Protein AF-X6P5M4-F1 (afdb_monomer_lite)

pLDDT: mean 72.42, std 16.89, range [29.03, 89.69]

InterPro domains:
  IPR036396 Cytochrome P450 superfamily [SSF48264] (77-144)

Secondary structure (DSSP, 8-state):
------HHHHHHHHHHTT--HHHHHHHHHHHHHHHHHHSPPPPTTSPBPSSPPBTTTBTS--HHHHHHH-SHHHHHHHHHHTSS-SEEEEE-GGG-EEEEE--HHHHHHHHHHSGGG---HHHHHHHHHHHH-SSTTS--TTTTGGGGGGGGGTS-SS-SSSS---EEEE-

Radius of gyration: 20.51 Å; chains: 1; bounding box: 46×35×61 Å

Foldseek 3Di:
DDPPPDPVNVVVVCVVVVPPPVVVVVVVVVLVVVLVVQAADDDPPAAAQPDDQDSAAGQQDDPVLCVVQNDSVRSVVVSCVVDPDQKYWTAGGRSWIKMKGFDVVVVVCCVPPVQLVQFPDPVQLVVCCVVPNNPLRNDGPPVCVVVVVVVVPPLPPDDPDDDTGIHIGTD

Structure (mmCIF, N/CA/C/O backbone):
data_AF-X6P5M4-F1
#
_entry.id   AF-X6P5M4-F1
#
loop_
_atom_site.group_PDB
_atom_site.id
_atom_site.type_symbol
_atom_site.label_atom_id
_atom_site.label_alt_id
_atom_site.label_comp_id
_atom_site.label_asym_id
_atom_site.label_entity_id
_atom_site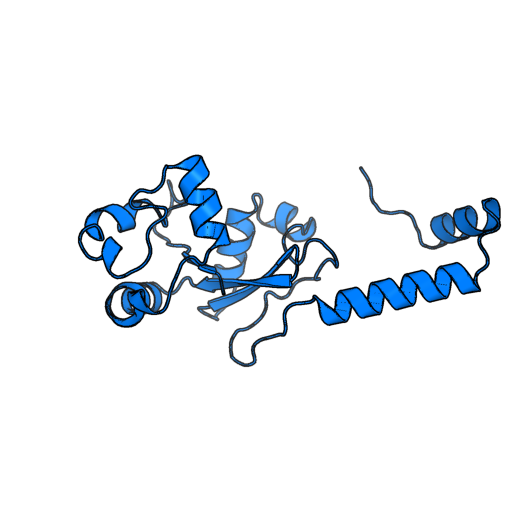.label_seq_id
_atom_site.pdbx_PDB_ins_code
_atom_site.Cartn_x
_atom_site.Cartn_y
_atom_site.Cartn_z
_atom_site.occupancy
_atom_site.B_iso_or_equiv
_atom_site.auth_seq_id
_atom_site.auth_comp_id
_atom_site.auth_asym_id
_atom_site.auth_atom_id
_atom_site.pdbx_PDB_model_num
ATOM 1 N N . MET A 1 1 ? 0.864 12.557 -20.938 1.00 35.72 1 MET A N 1
ATOM 2 C CA . MET A 1 1 ? 2.113 11.867 -21.321 1.00 35.72 1 MET A CA 1
ATOM 3 C C . MET A 1 1 ? 1.734 10.419 -21.586 1.00 35.72 1 MET A C 1
ATOM 5 O O . MET A 1 1 ? 1.464 9.696 -20.634 1.00 35.72 1 MET A O 1
ATOM 9 N N . ASP A 1 2 ? 1.543 10.058 -22.857 1.00 34.62 2 ASP A N 1
ATOM 10 C CA . ASP A 1 2 ? 1.159 8.703 -23.268 1.00 34.62 2 ASP A CA 1
ATOM 11 C C . ASP A 1 2 ? 2.372 7.778 -23.153 1.00 34.62 2 ASP A C 1
ATOM 13 O O . ASP A 1 2 ? 3.354 7.936 -23.871 1.00 34.62 2 ASP A O 1
ATOM 17 N N . TRP A 1 3 ? 2.313 6.817 -22.232 1.00 41.84 3 TRP A N 1
ATOM 18 C CA . TRP A 1 3 ? 3.384 5.841 -21.990 1.00 41.84 3 TRP A CA 1
ATOM 19 C C . TRP A 1 3 ? 3.325 4.622 -22.925 1.00 41.84 3 TRP A C 1
ATOM 21 O O . TRP A 1 3 ? 4.029 3.640 -22.708 1.00 41.84 3 TRP A O 1
ATOM 31 N N . ASN A 1 4 ? 2.515 4.669 -23.985 1.00 44.66 4 ASN A N 1
ATOM 32 C CA . ASN A 1 4 ? 2.413 3.591 -24.968 1.00 44.66 4 ASN A CA 1
ATOM 33 C C . ASN A 1 4 ? 3.504 3.714 -26.039 1.00 44.66 4 ASN A C 1
ATOM 35 O O . ASN A 1 4 ? 3.218 3.893 -27.221 1.00 44.66 4 ASN A O 1
ATOM 39 N N . ILE A 1 5 ? 4.768 3.592 -25.632 1.00 58.34 5 ILE A N 1
ATOM 40 C CA . ILE A 1 5 ? 5.810 3.217 -26.589 1.00 58.34 5 ILE A CA 1
ATOM 41 C C . ILE A 1 5 ? 5.537 1.761 -26.949 1.00 58.34 5 ILE A C 1
ATOM 43 O O . ILE A 1 5 ? 5.617 0.865 -26.109 1.00 58.34 5 ILE A O 1
ATOM 47 N N . THR A 1 6 ? 5.162 1.527 -28.200 1.00 75.44 6 THR A N 1
ATOM 48 C CA . THR A 1 6 ? 4.977 0.163 -28.693 1.00 75.44 6 THR A CA 1
ATOM 49 C C . THR A 1 6 ? 6.318 -0.571 -28.654 1.00 75.44 6 THR A C 1
ATOM 51 O O . THR A 1 6 ? 7.373 0.024 -28.878 1.00 75.44 6 THR A O 1
ATOM 54 N N . THR A 1 7 ? 6.304 -1.880 -28.403 1.00 71.31 7 THR A N 1
ATOM 55 C CA . THR A 1 7 ? 7.521 -2.715 -28.395 1.00 71.31 7 THR A CA 1
ATOM 56 C C . THR A 1 7 ? 8.367 -2.539 -29.660 1.00 71.31 7 THR A C 1
ATOM 58 O O . THR A 1 7 ? 9.590 -2.581 -29.585 1.00 71.31 7 THR A O 1
ATOM 61 N N . LYS A 1 8 ? 7.736 -2.252 -30.806 1.00 74.62 8 LYS A N 1
ATOM 62 C CA . LYS A 1 8 ? 8.419 -1.919 -32.066 1.00 74.62 8 LYS A CA 1
ATOM 63 C C . LYS A 1 8 ? 9.233 -0.622 -31.990 1.00 74.62 8 LYS A C 1
ATOM 65 O O . LYS A 1 8 ? 10.404 -0.630 -32.344 1.00 74.62 8 LYS A O 1
ATOM 70 N N . GLN A 1 9 ? 8.657 0.458 -31.463 1.00 81.50 9 GLN A N 1
ATOM 71 C CA . GLN A 1 9 ? 9.348 1.747 -31.318 1.00 81.50 9 GLN A CA 1
ATOM 72 C C . GLN A 1 9 ? 10.533 1.665 -30.346 1.00 81.50 9 GLN A C 1
ATOM 74 O O . GLN A 1 9 ? 11.562 2.301 -30.561 1.00 81.50 9 GLN A O 1
ATOM 79 N N . ALA A 1 10 ? 10.417 0.857 -29.287 1.00 76.75 10 ALA A N 1
ATOM 80 C CA . ALA A 1 10 ? 11.526 0.621 -28.365 1.00 76.75 10 ALA A CA 1
ATOM 81 C C . ALA A 1 10 ? 12.700 -0.104 -29.051 1.00 76.75 10 ALA A C 1
ATOM 83 O O . ALA A 1 10 ? 13.855 0.264 -28.845 1.00 76.75 10 ALA A O 1
ATOM 84 N N . LEU A 1 11 ? 12.407 -1.097 -29.898 1.00 76.50 11 LEU A N 1
ATOM 85 C CA . LEU A 1 11 ? 13.421 -1.833 -30.660 1.00 76.50 11 LEU A CA 1
ATOM 86 C C . LEU A 1 11 ? 14.116 -0.950 -31.708 1.00 76.50 11 LEU A C 1
ATOM 88 O O . LEU A 1 11 ? 15.337 -0.998 -31.818 1.00 76.50 11 LEU A O 1
ATOM 92 N N . GLU A 1 12 ? 13.371 -0.095 -32.412 1.00 84.19 12 GLU A N 1
ATOM 93 C CA . GLU A 1 12 ? 13.933 0.871 -33.372 1.00 84.19 12 GLU A CA 1
ATOM 94 C C . GLU A 1 12 ? 14.881 1.880 -32.701 1.00 84.19 12 GLU A C 1
ATOM 96 O O . GLU A 1 12 ? 15.915 2.248 -33.262 1.00 84.19 12 GLU A O 1
ATOM 101 N N . LEU A 1 13 ? 14.567 2.314 -31.475 1.00 82.69 13 LEU A N 1
ATOM 102 C CA . LEU A 1 13 ? 15.446 3.188 -30.696 1.00 82.69 13 LEU A CA 1
ATOM 103 C C . LEU A 1 13 ? 16.727 2.472 -30.254 1.00 82.69 13 LEU A C 1
ATOM 105 O O . LEU A 1 13 ? 17.803 3.060 -30.336 1.00 82.69 13 LEU A O 1
ATOM 109 N N . LEU A 1 14 ? 16.633 1.215 -29.816 1.00 80.06 14 LEU A N 1
ATOM 110 C CA . LEU A 1 14 ? 17.804 0.427 -29.420 1.00 80.06 14 LEU A CA 1
ATOM 111 C C . LEU A 1 14 ? 18.764 0.203 -30.594 1.00 80.06 14 LEU A C 1
ATOM 113 O O . LEU A 1 14 ? 19.976 0.369 -30.431 1.00 80.06 14 LEU A O 1
ATOM 117 N N . ASP A 1 15 ? 18.217 -0.094 -31.775 1.00 83.25 15 ASP A N 1
ATOM 118 C CA . ASP A 1 15 ? 18.985 -0.263 -33.010 1.00 83.25 15 ASP A CA 1
ATOM 119 C C . ASP A 1 15 ? 19.664 1.049 -33.438 1.00 83.25 15 ASP A C 1
ATOM 121 O O . ASP A 1 15 ? 20.879 1.096 -33.650 1.00 83.25 15 ASP A O 1
ATOM 125 N N . LYS A 1 16 ? 18.918 2.166 -33.427 1.00 89.69 16 LYS A N 1
ATOM 126 C CA . LYS A 1 16 ? 19.451 3.506 -33.734 1.00 89.69 16 LYS A CA 1
ATOM 127 C C . LYS A 1 16 ? 20.638 3.893 -32.844 1.00 89.69 16 LYS A C 1
ATOM 129 O O . LYS A 1 16 ? 21.552 4.577 -33.303 1.00 89.69 16 LYS A O 1
ATOM 134 N N . TRP A 1 17 ? 20.625 3.483 -31.578 1.00 84.06 17 TRP A N 1
ATOM 135 C CA . TRP A 1 17 ? 21.663 3.818 -30.599 1.00 84.06 17 TRP A CA 1
ATOM 136 C C . TRP A 1 17 ? 22.781 2.770 -30.537 1.00 84.06 17 TRP A C 1
ATOM 138 O O . TRP A 1 17 ? 23.701 2.913 -29.733 1.00 84.06 17 TRP A O 1
ATOM 148 N N . LYS A 1 18 ? 22.726 1.738 -31.395 1.00 89.50 18 LYS A N 1
ATOM 149 C CA . LYS A 1 18 ? 23.682 0.621 -31.447 1.00 89.50 18 LYS A CA 1
ATOM 150 C C . LYS A 1 18 ? 23.915 -0.019 -30.076 1.00 89.50 18 LYS A C 1
ATOM 152 O O . LYS A 1 18 ? 25.029 -0.445 -29.765 1.00 89.50 18 LYS A O 1
ATOM 157 N N . VAL A 1 19 ? 22.880 -0.063 -29.237 1.00 81.00 19 VAL A N 1
ATOM 158 C CA . VAL A 1 19 ? 22.987 -0.690 -27.919 1.00 81.00 19 VAL A CA 1
ATOM 159 C C . VAL A 1 19 ? 23.109 -2.198 -28.143 1.00 81.00 19 VAL A C 1
ATOM 161 O O . VAL A 1 19 ? 22.238 -2.782 -28.789 1.00 81.00 19 VAL A O 1
ATOM 164 N N . PRO A 1 20 ? 24.172 -2.857 -27.653 1.00 84.88 20 PRO A N 1
ATOM 165 C CA . PRO A 1 20 ? 24.326 -4.287 -27.857 1.00 84.88 20 PRO A CA 1
ATOM 166 C C . PRO A 1 20 ? 23.176 -5.029 -27.173 1.00 84.88 20 PRO A C 1
ATOM 168 O O . PRO A 1 20 ? 22.914 -4.829 -25.985 1.00 84.88 20 PRO A O 1
ATOM 171 N N . LEU A 1 21 ? 22.513 -5.918 -27.918 1.00 81.00 21 LEU A N 1
ATOM 172 C CA . LEU A 1 21 ? 21.351 -6.685 -27.452 1.00 81.00 21 LEU A CA 1
ATOM 173 C C . LEU A 1 21 ? 21.632 -7.431 -26.136 1.00 81.00 21 LEU A C 1
ATOM 175 O O . LEU A 1 21 ? 20.751 -7.570 -25.288 1.00 81.00 21 LEU A O 1
ATOM 179 N N . THR A 1 22 ? 22.876 -7.871 -25.936 1.00 80.81 22 THR A N 1
ATOM 180 C CA . THR A 1 22 ? 23.343 -8.513 -24.702 1.00 80.81 22 THR A CA 1
ATOM 181 C C . THR A 1 22 ? 23.270 -7.583 -23.491 1.00 80.81 22 THR A C 1
ATOM 183 O O . THR A 1 22 ? 22.790 -8.005 -22.441 1.00 80.81 22 THR A O 1
ATOM 186 N N . ALA A 1 23 ? 23.671 -6.315 -23.632 1.00 81.25 23 ALA A N 1
ATOM 187 C CA . ALA A 1 23 ? 23.579 -5.330 -22.558 1.00 81.25 23 ALA A CA 1
ATOM 188 C C . ALA A 1 23 ? 22.116 -5.027 -22.219 1.00 81.25 23 ALA A C 1
ATOM 190 O O . ALA A 1 23 ? 21.745 -5.076 -21.051 1.00 81.25 23 ALA A O 1
ATOM 191 N N . THR A 1 24 ? 21.262 -4.822 -23.229 1.00 81.81 24 THR A N 1
ATOM 192 C CA . THR A 1 24 ? 19.821 -4.615 -23.014 1.00 81.81 24 THR A CA 1
ATOM 193 C C . THR A 1 24 ? 19.186 -5.799 -22.288 1.00 81.81 24 THR A C 1
ATOM 195 O O . THR A 1 24 ? 18.433 -5.607 -21.336 1.00 81.81 24 THR A O 1
ATOM 198 N N . THR A 1 25 ? 19.518 -7.025 -22.697 1.00 83.19 25 THR A N 1
ATOM 199 C CA . THR A 1 25 ? 18.960 -8.246 -22.100 1.00 83.19 25 THR A CA 1
ATOM 200 C C . THR A 1 25 ? 19.371 -8.390 -20.634 1.00 83.19 25 THR A C 1
ATOM 202 O O . THR A 1 25 ? 18.522 -8.663 -19.788 1.00 83.19 25 THR A O 1
ATOM 205 N N . LEU A 1 26 ? 20.646 -8.145 -20.310 1.00 87.25 26 LEU A N 1
ATOM 206 C CA . LEU A 1 26 ? 21.141 -8.172 -18.930 1.00 87.25 26 LEU A CA 1
ATOM 207 C C . LEU A 1 26 ? 20.507 -7.079 -18.065 1.00 87.25 26 LEU A C 1
ATOM 209 O O . LEU A 1 26 ? 20.147 -7.348 -16.922 1.00 87.25 26 LEU A O 1
ATOM 213 N N . THR A 1 27 ? 20.322 -5.868 -18.600 1.00 85.06 27 THR A N 1
ATOM 214 C CA . THR A 1 27 ? 19.644 -4.786 -17.875 1.00 85.06 27 THR A CA 1
ATOM 215 C C . THR A 1 27 ? 18.190 -5.139 -17.580 1.00 85.06 27 THR A C 1
ATOM 217 O O . THR A 1 27 ? 17.752 -4.991 -16.442 1.00 85.06 27 THR A O 1
ATOM 220 N N . VAL A 1 28 ? 17.446 -5.652 -18.564 1.00 86.12 28 VAL A N 1
ATOM 221 C CA . VAL A 1 28 ? 16.050 -6.069 -18.361 1.00 86.12 28 VAL A CA 1
ATOM 222 C C . VAL A 1 28 ? 15.969 -7.210 -17.347 1.00 86.12 28 VAL A C 1
ATOM 224 O O . VAL A 1 28 ? 15.175 -7.128 -16.414 1.00 86.12 28 VAL A O 1
ATOM 227 N N . ALA A 1 29 ? 16.822 -8.231 -17.465 1.00 85.12 29 ALA A N 1
ATOM 228 C CA . ALA A 1 29 ? 16.868 -9.335 -16.508 1.00 85.12 29 ALA A CA 1
ATOM 229 C C . ALA A 1 29 ? 17.204 -8.851 -15.088 1.00 85.12 29 ALA A C 1
ATOM 231 O O . ALA A 1 29 ? 16.529 -9.235 -14.135 1.00 85.12 29 ALA A O 1
ATOM 232 N N . GLY A 1 30 ? 18.185 -7.955 -14.946 1.00 88.69 30 GLY A N 1
ATOM 233 C CA . GLY A 1 30 ? 18.541 -7.334 -13.670 1.00 88.69 30 GLY A CA 1
ATOM 234 C C . GLY A 1 30 ? 17.376 -6.557 -13.055 1.00 88.69 30 GLY A C 1
ATOM 235 O O . GLY A 1 30 ? 17.056 -6.761 -11.886 1.00 88.69 30 GLY A O 1
ATOM 236 N N . LEU A 1 31 ? 16.679 -5.738 -13.849 1.00 83.94 31 LEU A N 1
ATOM 237 C CA . LEU A 1 31 ? 15.484 -5.012 -13.406 1.00 83.94 31 LEU A CA 1
ATOM 238 C C . LEU A 1 31 ? 14.348 -5.961 -13.001 1.00 83.94 31 LEU A C 1
ATOM 240 O O . LEU A 1 31 ? 13.681 -5.712 -12.000 1.00 83.94 31 LEU A O 1
ATOM 244 N N . CYS A 1 32 ? 14.144 -7.064 -13.725 1.00 81.88 32 CYS A N 1
ATOM 245 C CA . CYS A 1 32 ? 13.167 -8.089 -13.357 1.00 81.88 32 CYS A CA 1
ATOM 246 C C . CYS A 1 32 ? 13.528 -8.786 -12.039 1.00 81.88 32 CYS A C 1
ATOM 248 O O . CYS A 1 32 ? 12.646 -8.982 -11.205 1.00 81.88 32 CYS A O 1
ATOM 250 N N . CYS A 1 33 ? 14.800 -9.131 -11.820 1.00 85.19 33 CYS A N 1
ATOM 251 C CA . CYS A 1 33 ? 15.263 -9.719 -10.562 1.00 85.19 33 CYS A CA 1
ATOM 252 C C . CYS A 1 33 ? 15.061 -8.757 -9.387 1.00 85.19 33 CYS A C 1
ATOM 254 O O . CYS A 1 33 ? 14.490 -9.158 -8.375 1.00 85.19 33 CYS A O 1
ATOM 256 N N . VAL A 1 34 ? 15.451 -7.486 -9.550 1.00 81.00 34 VAL A N 1
ATOM 257 C CA . VAL A 1 34 ? 15.218 -6.441 -8.540 1.00 81.00 34 VAL A CA 1
ATOM 258 C C . VAL A 1 34 ? 13.724 -6.293 -8.266 1.00 81.00 34 VAL A C 1
ATOM 260 O O . VAL A 1 34 ? 13.313 -6.271 -7.113 1.00 81.00 34 VAL A O 1
ATOM 263 N N . TYR A 1 35 ? 12.886 -6.263 -9.305 1.00 77.56 35 TYR A N 1
ATOM 264 C CA . TYR A 1 35 ? 11.434 -6.204 -9.146 1.00 77.56 35 TYR A CA 1
ATOM 265 C C . TYR A 1 35 ? 10.883 -7.393 -8.347 1.00 77.56 35 TYR A C 1
ATOM 267 O O . TYR A 1 35 ? 10.088 -7.207 -7.428 1.00 77.56 35 TYR A O 1
ATOM 275 N N . ILE A 1 36 ? 11.317 -8.615 -8.662 1.00 79.25 36 ILE A N 1
ATOM 276 C CA . ILE A 1 36 ? 10.900 -9.819 -7.937 1.00 79.25 36 ILE A CA 1
ATOM 277 C C . ILE A 1 36 ? 11.367 -9.779 -6.478 1.00 79.25 36 ILE A C 1
ATOM 279 O O . ILE A 1 36 ? 10.637 -10.274 -5.623 1.00 79.25 36 ILE A O 1
ATOM 283 N N . SER A 1 37 ? 12.526 -9.182 -6.180 1.00 79.50 37 SER A N 1
ATOM 284 C CA . SER A 1 37 ? 13.022 -9.072 -4.804 1.00 79.50 37 SER A CA 1
ATOM 285 C C . SER A 1 37 ? 12.329 -7.985 -3.982 1.00 79.50 37 SER A C 1
ATOM 287 O O . SER A 1 37 ? 12.263 -8.124 -2.768 1.00 79.50 37 SER A O 1
ATOM 289 N N . ILE A 1 38 ? 11.825 -6.917 -4.613 1.00 74.25 38 ILE A N 1
ATOM 290 C CA . ILE A 1 38 ? 11.157 -5.810 -3.901 1.00 74.25 38 ILE A CA 1
ATOM 291 C C . ILE A 1 38 ? 9.629 -5.894 -3.916 1.00 74.25 38 ILE A C 1
ATOM 293 O O . ILE A 1 38 ? 8.976 -5.107 -3.236 1.00 74.25 38 ILE A O 1
ATOM 297 N N . ARG A 1 39 ? 9.022 -6.782 -4.714 1.00 73.56 39 ARG A N 1
ATOM 298 C CA . ARG A 1 39 ? 7.558 -6.902 -4.740 1.00 73.56 39 ARG A CA 1
ATOM 299 C C . ARG A 1 39 ? 7.054 -7.408 -3.380 1.00 73.56 39 ARG A C 1
ATOM 301 O O . ARG A 1 39 ? 7.644 -8.345 -2.838 1.00 73.56 39 ARG A O 1
ATOM 308 N N . PRO A 1 40 ? 5.938 -6.870 -2.861 1.00 72.81 40 PRO A N 1
ATOM 309 C CA . PRO A 1 40 ? 5.357 -7.398 -1.640 1.00 72.81 40 PRO A CA 1
ATOM 310 C C . PRO A 1 40 ? 4.905 -8.842 -1.874 1.00 72.81 40 PRO A C 1
ATOM 312 O O . PRO A 1 40 ? 4.316 -9.172 -2.912 1.00 72.81 40 PRO A O 1
ATOM 315 N N . LEU A 1 41 ? 5.208 -9.712 -0.912 1.00 75.50 41 LEU A N 1
ATOM 316 C CA . LEU A 1 41 ? 4.728 -11.087 -0.921 1.00 75.50 41 LEU A CA 1
ATOM 317 C C . LEU A 1 41 ? 3.221 -11.090 -0.671 1.00 75.50 41 LEU A C 1
ATOM 319 O O . LEU A 1 41 ? 2.704 -10.332 0.150 1.00 75.50 41 LEU A O 1
ATOM 323 N N . LYS A 1 42 ? 2.507 -11.943 -1.406 1.00 78.88 42 LYS A N 1
ATOM 324 C CA . LYS A 1 42 ? 1.082 -12.158 -1.159 1.00 78.88 42 LYS A CA 1
ATOM 325 C C . LYS A 1 42 ? 0.931 -12.830 0.201 1.00 78.88 42 LYS A C 1
ATOM 327 O O . LYS A 1 42 ? 1.673 -13.760 0.501 1.00 78.88 42 LYS A O 1
ATOM 332 N N . HIS A 1 43 ? -0.024 -12.358 0.989 1.00 79.69 43 HIS A N 1
ATOM 333 C CA . HIS A 1 43 ? -0.384 -12.992 2.246 1.00 79.69 43 HIS A CA 1
ATOM 334 C C . HIS A 1 43 ? -1.462 -14.047 1.985 1.00 79.69 43 HIS A C 1
ATOM 336 O O . HIS A 1 43 ? -2.452 -13.747 1.321 1.00 79.69 43 HIS A O 1
ATOM 342 N N . ASP A 1 44 ? -1.306 -15.255 2.525 1.00 83.12 44 ASP A N 1
ATOM 343 C CA . ASP A 1 44 ? -2.214 -16.374 2.228 1.00 83.12 44 ASP A CA 1
ATOM 344 C C . ASP A 1 44 ? -3.658 -16.106 2.683 1.00 83.12 44 ASP A C 1
ATOM 346 O O . ASP A 1 44 ? -4.611 -16.514 2.025 1.00 83.12 44 ASP A O 1
ATOM 350 N N . ASN A 1 45 ? -3.821 -15.360 3.782 1.00 86.31 45 ASN A N 1
ATOM 351 C CA . ASN A 1 45 ? -5.129 -15.095 4.395 1.00 86.31 45 ASN A CA 1
ATOM 352 C C . ASN A 1 45 ? -5.757 -13.743 4.014 1.00 86.31 45 ASN A C 1
ATOM 354 O O . ASN A 1 45 ? -6.861 -13.452 4.466 1.00 86.31 45 ASN A O 1
ATOM 358 N N . ILE A 1 46 ? -5.065 -12.890 3.245 1.00 87.00 46 ILE A N 1
ATOM 359 C CA . ILE A 1 46 ? -5.595 -11.568 2.872 1.00 87.00 46 ILE A CA 1
ATOM 360 C C . ILE A 1 46 ? -5.659 -11.484 1.348 1.00 87.00 46 ILE A C 1
ATOM 362 O O . ILE A 1 46 ? -4.609 -11.455 0.697 1.00 87.00 46 ILE A O 1
ATOM 366 N N . PRO A 1 47 ? -6.865 -11.432 0.754 1.00 89.69 47 PRO A N 1
ATOM 367 C CA . PRO A 1 47 ? -6.991 -11.379 -0.689 1.00 89.69 47 PRO A CA 1
ATOM 368 C C . PRO A 1 47 ? -6.369 -10.082 -1.203 1.00 89.69 47 PRO A C 1
ATOM 370 O O . PRO A 1 47 ? -6.677 -8.980 -0.746 1.00 89.69 47 PRO A O 1
ATOM 373 N N . MET A 1 48 ? -5.474 -10.212 -2.178 1.00 87.69 48 MET A N 1
ATOM 374 C CA . MET A 1 48 ? -4.936 -9.056 -2.884 1.00 87.69 48 MET A CA 1
ATOM 375 C C . MET A 1 48 ? -6.006 -8.454 -3.789 1.00 87.69 48 MET A C 1
ATOM 377 O O . MET A 1 48 ? -6.796 -9.173 -4.403 1.00 87.69 48 MET A O 1
ATOM 381 N N . MET A 1 49 ? -5.974 -7.133 -3.933 1.00 86.75 49 MET A N 1
ATOM 382 C CA . MET A 1 49 ? -6.762 -6.412 -4.919 1.00 86.75 49 MET A CA 1
ATOM 383 C C . MET A 1 49 ? -6.493 -7.017 -6.304 1.00 86.75 49 MET A C 1
ATOM 385 O O . MET A 1 49 ? -5.339 -7.100 -6.738 1.00 86.75 49 MET A O 1
ATOM 389 N N . ASP A 1 50 ? -7.554 -7.467 -6.977 1.00 85.12 50 ASP A N 1
ATOM 390 C CA . ASP A 1 50 ? -7.501 -8.039 -8.327 1.00 85.12 50 ASP A CA 1
ATOM 391 C C . ASP A 1 50 ? -7.257 -6.931 -9.352 1.00 85.12 50 ASP A C 1
ATOM 393 O O . ASP A 1 50 ? -8.169 -6.404 -9.992 1.00 85.12 50 ASP A O 1
ATOM 397 N N . MET A 1 51 ? -6.003 -6.501 -9.439 1.00 77.81 51 MET A N 1
ATOM 398 C CA . MET A 1 51 ? -5.586 -5.534 -10.433 1.00 77.81 51 MET A CA 1
ATOM 399 C C . MET A 1 51 ? -4.116 -5.708 -10.815 1.00 77.81 51 MET A C 1
ATOM 401 O O . MET A 1 51 ? -3.298 -6.103 -9.973 1.00 77.81 51 MET A O 1
ATOM 405 N N . PRO A 1 52 ? -3.756 -5.349 -12.064 1.00 79.88 52 PRO A N 1
ATOM 406 C CA . PRO A 1 52 ? -2.374 -5.362 -12.509 1.00 79.88 52 PRO A CA 1
ATOM 407 C C . PRO A 1 52 ? -1.486 -4.534 -11.578 1.00 79.88 52 PRO A C 1
ATOM 409 O O . PRO A 1 52 ? -1.815 -3.400 -11.221 1.00 79.88 52 PRO A O 1
ATOM 412 N N . MET A 1 53 ? -0.352 -5.112 -11.195 1.00 78.50 53 MET A N 1
ATOM 413 C CA . MET A 1 53 ? 0.649 -4.459 -10.362 1.00 78.50 53 MET A CA 1
ATOM 414 C C . MET A 1 53 ? 1.693 -3.795 -11.258 1.00 78.50 53 MET A C 1
ATOM 416 O O . MET A 1 53 ? 2.394 -4.472 -12.008 1.00 78.50 53 MET A O 1
ATOM 420 N N . HIS A 1 54 ? 1.810 -2.471 -11.176 1.00 79.31 54 HIS A N 1
ATOM 421 C CA . HIS A 1 54 ? 2.881 -1.741 -11.839 1.00 79.31 54 HIS A CA 1
ATOM 422 C C . HIS A 1 54 ? 4.212 -1.971 -11.103 1.00 79.31 54 HIS A C 1
ATOM 424 O O . HIS A 1 54 ? 4.231 -1.882 -9.873 1.00 79.31 54 HIS A O 1
ATOM 430 N N . PRO A 1 55 ? 5.343 -2.174 -11.808 1.00 71.94 55 PRO A N 1
ATOM 431 C CA . PRO A 1 55 ? 6.614 -2.497 -11.164 1.00 71.94 55 PRO A CA 1
ATOM 432 C C . PRO A 1 55 ? 7.111 -1.488 -10.124 1.00 71.94 55 PRO A C 1
ATOM 434 O O . PRO A 1 55 ? 7.623 -1.876 -9.083 1.00 71.94 55 PRO A O 1
ATOM 437 N N . LEU A 1 56 ? 6.934 -0.193 -10.399 1.00 73.50 56 LEU A N 1
ATOM 438 C CA . LEU A 1 56 ? 7.406 0.894 -9.528 1.00 73.50 56 LEU A CA 1
ATOM 439 C C . LEU A 1 56 ? 6.316 1.503 -8.646 1.00 73.50 56 LEU A C 1
ATOM 441 O O . LEU A 1 56 ? 6.598 2.030 -7.577 1.00 73.50 56 LEU A O 1
ATOM 445 N N . TYR A 1 57 ? 5.067 1.458 -9.107 1.00 76.06 57 TYR A N 1
ATOM 446 C CA . TYR A 1 57 ? 3.963 2.197 -8.492 1.00 76.06 57 TYR A CA 1
ATOM 447 C C . TYR A 1 57 ? 2.989 1.268 -7.761 1.00 76.06 57 TYR A C 1
ATOM 449 O O . TYR A 1 57 ? 1.953 1.722 -7.272 1.00 76.06 57 TYR A O 1
ATOM 457 N N . GLY A 1 58 ? 3.292 -0.032 -7.705 1.00 80.56 58 GLY A N 1
ATOM 458 C CA . GLY A 1 58 ? 2.380 -1.041 -7.190 1.00 80.56 58 GLY A CA 1
ATOM 459 C C . GLY A 1 58 ? 1.023 -0.933 -7.880 1.00 80.56 58 GLY A C 1
ATOM 460 O O . GLY A 1 58 ? 0.915 -0.813 -9.100 1.00 80.56 58 GLY A O 1
ATOM 461 N N . GLN A 1 59 ? -0.028 -0.906 -7.080 1.00 82.81 59 GLN A N 1
ATOM 462 C CA . GLN A 1 59 ? -1.414 -0.813 -7.512 1.00 82.81 59 GLN A CA 1
ATOM 463 C C . GLN A 1 59 ? -1.977 0.620 -7.387 1.00 82.81 59 GLN A C 1
ATOM 465 O O . GLN A 1 59 ? -3.188 0.821 -7.335 1.00 82.81 59 GLN A O 1
ATOM 470 N N . THR A 1 60 ? -1.127 1.653 -7.314 1.00 73.94 60 THR A N 1
ATOM 471 C CA . THR A 1 60 ? -1.596 3.028 -7.039 1.00 73.94 60 THR A CA 1
ATOM 472 C C . THR A 1 60 ? -2.248 3.741 -8.211 1.00 73.94 60 THR A C 1
ATOM 474 O O . THR A 1 60 ? -3.181 4.514 -8.010 1.00 73.94 60 THR A O 1
ATOM 477 N N . LYS A 1 61 ? -1.769 3.495 -9.430 1.00 68.44 61 LYS A N 1
ATOM 478 C CA . LYS A 1 61 ? -2.276 4.131 -10.645 1.00 68.44 61 LYS A CA 1
ATOM 479 C C . LYS A 1 61 ? -2.844 3.077 -11.570 1.00 68.44 61 LYS A C 1
ATOM 481 O O . LYS A 1 61 ? -2.102 2.391 -12.265 1.00 68.44 61 LYS A O 1
ATOM 486 N N . ASN A 1 62 ? -4.168 2.994 -11.612 1.00 68.81 62 ASN A N 1
ATOM 487 C CA . ASN A 1 62 ? -4.862 2.226 -12.627 1.00 68.81 62 ASN A CA 1
ATOM 488 C C . ASN A 1 62 ? -5.859 3.134 -13.334 1.00 68.81 62 ASN A C 1
ATOM 490 O O . ASN A 1 62 ? -6.858 3.548 -12.755 1.00 68.81 62 ASN A O 1
ATOM 494 N N . ARG A 1 63 ? -5.570 3.436 -14.602 1.00 71.50 63 ARG A N 1
ATOM 495 C CA . ARG A 1 63 ? -6.416 4.286 -15.437 1.00 71.50 63 ARG A CA 1
ATOM 496 C C . ARG A 1 63 ? -7.845 3.741 -15.532 1.00 71.50 63 ARG A C 1
ATOM 498 O O . ARG A 1 63 ? -8.775 4.516 -15.395 1.00 71.50 63 ARG A O 1
ATOM 505 N N . VAL A 1 64 ? -8.008 2.423 -15.665 1.00 70.81 64 VAL A N 1
ATOM 506 C CA . VAL A 1 64 ? -9.321 1.763 -15.767 1.00 70.81 64 VAL A CA 1
ATOM 507 C C . VAL A 1 64 ? -10.143 1.972 -14.496 1.00 70.81 64 VAL A C 1
ATOM 509 O O . VAL A 1 64 ? -11.334 2.260 -14.563 1.00 70.81 64 VAL A O 1
ATOM 512 N N . LEU A 1 65 ? -9.515 1.857 -13.324 1.00 67.50 65 LEU A N 1
ATOM 513 C CA . LEU A 1 65 ? -10.208 2.069 -12.053 1.00 67.50 65 LEU A CA 1
ATOM 514 C C . LEU A 1 65 ? -10.483 3.547 -11.791 1.00 67.50 65 LEU A C 1
ATOM 516 O O . LEU A 1 65 ? -11.574 3.871 -11.337 1.00 67.50 65 LEU A O 1
ATOM 520 N N . ASN A 1 66 ? -9.544 4.434 -12.114 1.00 73.38 66 ASN A N 1
ATOM 521 C CA . ASN A 1 66 ? -9.746 5.872 -11.965 1.00 73.38 66 ASN A CA 1
ATOM 522 C C . ASN A 1 66 ? -10.855 6.379 -12.904 1.00 73.38 66 ASN A C 1
ATOM 524 O O . ASN A 1 66 ? -11.661 7.210 -12.508 1.00 73.38 66 ASN A O 1
ATOM 528 N N . GLU A 1 67 ? -10.956 5.843 -14.123 1.00 78.94 67 GLU A N 1
ATOM 529 C CA . GLU A 1 67 ? -12.074 6.127 -15.034 1.00 78.94 67 GLU A CA 1
ATOM 530 C C . GLU A 1 67 ? -13.408 5.594 -14.480 1.00 78.94 67 GLU A C 1
ATOM 532 O O . GLU A 1 67 ? -14.437 6.251 -14.614 1.00 78.94 67 GLU A O 1
ATOM 537 N N . LYS A 1 68 ? -13.401 4.420 -13.831 1.00 76.06 68 LYS A N 1
ATOM 538 C CA . LYS A 1 68 ? -14.614 3.777 -13.300 1.00 76.06 68 LYS A CA 1
ATOM 539 C C . LYS A 1 68 ? -15.112 4.384 -11.984 1.00 76.06 68 LYS A C 1
ATOM 541 O O . LYS A 1 68 ? -16.319 4.470 -11.763 1.00 76.06 68 LYS A O 1
ATOM 546 N N . TYR A 1 69 ? -14.201 4.733 -11.084 1.00 73.94 69 TYR A N 1
ATOM 547 C CA . TYR A 1 69 ? -14.512 5.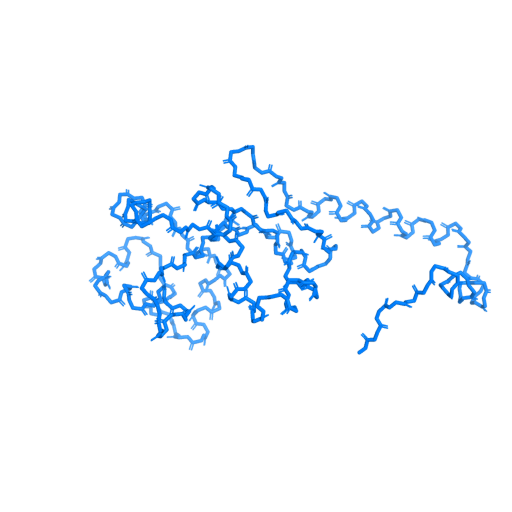091 -9.699 1.00 73.94 69 TYR A CA 1
ATOM 548 C C . TYR A 1 69 ? -14.061 6.507 -9.316 1.00 73.94 69 TYR A C 1
ATOM 550 O O . TYR A 1 69 ? -14.467 6.989 -8.265 1.00 73.94 69 TYR A O 1
ATOM 558 N N . GLY A 1 70 ? -13.305 7.205 -10.167 1.00 77.06 70 GLY A N 1
ATOM 559 C CA . GLY A 1 70 ? -12.870 8.581 -9.939 1.00 77.06 70 GLY A CA 1
ATOM 560 C C . GLY A 1 70 ? -11.563 8.669 -9.152 1.00 77.06 70 GLY A C 1
ATOM 561 O O . GLY A 1 70 ? -10.530 8.139 -9.566 1.00 77.06 70 GLY A O 1
ATOM 562 N N . GLU A 1 71 ? -11.602 9.388 -8.032 1.00 75.31 71 GLU A N 1
ATOM 563 C CA . GLU A 1 71 ? -10.435 9.667 -7.194 1.00 75.31 71 GLU A CA 1
ATOM 564 C C . GLU A 1 71 ? -9.876 8.410 -6.511 1.00 75.31 71 GLU A C 1
ATOM 566 O O . GLU A 1 71 ? -10.580 7.428 -6.272 1.00 75.31 71 GLU A O 1
ATOM 571 N N . PHE A 1 72 ? -8.596 8.455 -6.134 1.00 70.56 72 PHE A N 1
ATOM 572 C CA . PHE A 1 72 ? -7.888 7.320 -5.525 1.00 70.56 72 PHE A CA 1
ATOM 573 C C . PHE A 1 72 ? -8.612 6.726 -4.302 1.00 70.56 72 PHE A C 1
ATOM 575 O O . PHE A 1 72 ? -8.633 5.506 -4.129 1.00 70.56 72 PHE A O 1
ATOM 582 N N . HIS A 1 73 ? -9.209 7.578 -3.463 1.00 69.75 73 HIS A N 1
ATOM 583 C CA . HIS A 1 73 ? -9.991 7.152 -2.301 1.00 69.75 73 HIS A CA 1
ATOM 584 C C . HIS A 1 73 ? -11.230 6.344 -2.719 1.00 69.75 73 HIS A C 1
ATOM 586 O O . HIS A 1 73 ? -11.429 5.221 -2.251 1.00 69.75 73 HIS A O 1
ATOM 592 N N . GLU A 1 74 ? -12.009 6.879 -3.661 1.00 77.94 74 GLU A N 1
ATOM 593 C CA . GLU A 1 74 ? -13.219 6.240 -4.183 1.00 77.94 74 GLU A CA 1
ATOM 594 C C . GLU A 1 74 ? -12.918 4.907 -4.860 1.00 77.94 74 GLU A C 1
ATOM 596 O O . GLU A 1 74 ? -13.674 3.954 -4.701 1.00 77.94 74 GLU A O 1
ATOM 601 N N . VAL A 1 75 ? -11.784 4.797 -5.557 1.00 79.25 75 VAL A N 1
ATOM 602 C CA . VAL A 1 75 ? -11.342 3.532 -6.155 1.00 79.25 75 VAL A CA 1
ATOM 603 C C . VAL A 1 75 ? -11.215 2.435 -5.103 1.00 79.25 75 VAL A C 1
ATOM 605 O O . VAL A 1 75 ? -11.778 1.359 -5.289 1.00 79.25 75 VAL A O 1
ATOM 608 N N . ASN A 1 76 ? -10.491 2.684 -4.008 1.00 79.69 76 ASN A N 1
ATOM 609 C CA . ASN A 1 76 ? -10.257 1.651 -2.995 1.00 79.69 76 ASN A CA 1
ATOM 610 C C . ASN A 1 76 ? -11.553 1.294 -2.269 1.00 79.69 76 ASN A C 1
ATOM 612 O O . ASN A 1 76 ? -11.866 0.117 -2.106 1.00 79.69 76 ASN A O 1
ATOM 616 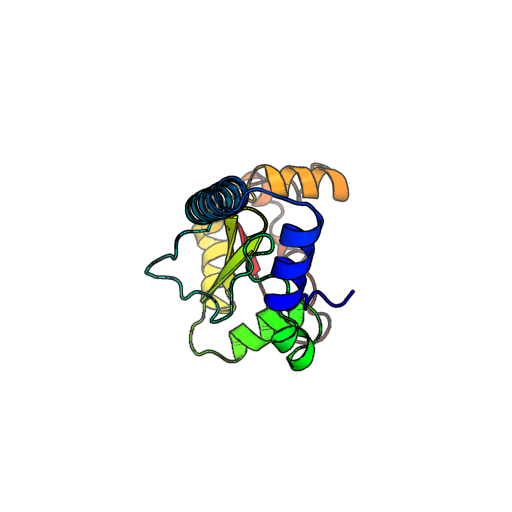N N . TYR A 1 77 ? -12.318 2.313 -1.885 1.00 80.75 77 TYR A N 1
ATOM 617 C CA . TYR A 1 77 ? -13.571 2.148 -1.167 1.00 80.75 77 TYR A CA 1
ATOM 618 C C . TYR A 1 77 ? -14.629 1.414 -2.003 1.00 80.75 77 TYR A C 1
ATOM 620 O O . TYR A 1 77 ? -15.156 0.390 -1.572 1.00 80.75 77 TYR A O 1
ATOM 628 N N . ARG A 1 78 ? -14.900 1.863 -3.235 1.00 82.81 78 ARG A N 1
ATOM 629 C CA . ARG A 1 78 ? -15.885 1.214 -4.116 1.00 82.81 78 ARG A CA 1
ATOM 630 C C . ARG A 1 78 ? -15.447 -0.175 -4.550 1.00 82.81 78 ARG A C 1
ATOM 632 O O . ARG A 1 78 ? -16.295 -1.047 -4.712 1.00 82.81 78 ARG A O 1
ATOM 639 N N . PHE A 1 79 ? -14.146 -0.396 -4.740 1.00 83.19 79 PHE A N 1
ATOM 640 C CA . PHE A 1 79 ? -13.636 -1.734 -5.012 1.00 83.19 79 PHE A CA 1
ATOM 641 C C . PHE A 1 79 ? -13.895 -2.667 -3.826 1.00 83.19 79 PHE A C 1
ATOM 643 O O . PHE A 1 79 ? -14.401 -3.767 -4.029 1.00 83.19 79 PHE A O 1
ATOM 650 N N . LEU A 1 80 ? -13.609 -2.219 -2.604 1.00 85.38 80 LEU A N 1
ATOM 651 C CA . LEU A 1 80 ? -13.845 -2.997 -1.392 1.00 85.38 80 LEU A CA 1
ATOM 652 C C . LEU A 1 80 ? -15.338 -3.314 -1.201 1.00 85.38 80 LEU A C 1
ATOM 654 O O . LEU A 1 80 ? -15.683 -4.469 -0.996 1.00 85.38 80 LEU A O 1
ATOM 658 N N . LEU A 1 81 ? -16.227 -2.337 -1.407 1.00 84.81 81 LEU A N 1
ATOM 659 C CA . LEU A 1 81 ? -17.682 -2.553 -1.363 1.00 84.81 81 LEU A CA 1
ATOM 660 C C . LEU A 1 81 ? -18.219 -3.457 -2.480 1.00 84.81 81 LEU A C 1
ATOM 662 O O . LEU A 1 81 ? -19.293 -4.037 -2.345 1.00 84.81 81 LEU A O 1
ATOM 666 N N . SER A 1 82 ? -17.510 -3.567 -3.605 1.00 86.12 82 SER A N 1
ATOM 667 C CA . SER A 1 82 ? -17.915 -4.452 -4.705 1.00 86.12 82 SER A CA 1
ATOM 668 C C . SER A 1 82 ? -17.634 -5.932 -4.433 1.00 86.12 82 SER A C 1
ATOM 670 O O . SER A 1 82 ? -17.924 -6.778 -5.281 1.00 86.12 82 SER A O 1
ATOM 672 N N . ARG A 1 83 ? -17.047 -6.246 -3.275 1.00 85.62 83 ARG A N 1
ATOM 673 C CA . ARG A 1 83 ? -16.547 -7.566 -2.918 1.00 85.62 83 ARG A CA 1
ATOM 674 C C . ARG A 1 83 ? -17.193 -8.090 -1.632 1.00 85.62 83 ARG A C 1
ATOM 676 O O . ARG A 1 83 ? -17.551 -7.298 -0.767 1.00 85.62 83 ARG A O 1
ATOM 683 N N . PRO A 1 84 ? -17.341 -9.419 -1.490 1.00 88.38 84 PRO A N 1
ATOM 684 C CA . PRO A 1 84 ? -17.836 -10.016 -0.253 1.00 88.38 84 PRO A CA 1
ATOM 685 C C . PRO A 1 84 ? -16.797 -9.995 0.878 1.00 88.38 84 PRO A C 1
ATOM 687 O O . PRO A 1 84 ? -17.168 -10.137 2.040 1.00 88.38 84 PRO A O 1
ATOM 690 N N . GLU A 1 85 ? -15.503 -9.874 0.568 1.00 87.88 85 GLU A N 1
ATOM 691 C CA . GLU A 1 85 ? -14.454 -9.935 1.582 1.00 87.88 85 GLU A CA 1
ATOM 692 C C . GLU A 1 85 ? -14.357 -8.624 2.391 1.00 87.88 85 GLU A C 1
ATOM 694 O O . GLU A 1 85 ? -14.267 -7.543 1.805 1.00 87.88 85 GLU A O 1
ATOM 699 N N . PRO A 1 86 ? -14.300 -8.685 3.738 1.00 85.06 86 PRO A N 1
ATOM 700 C CA . PRO A 1 86 ? -14.235 -7.496 4.595 1.00 85.06 86 PRO A CA 1
ATOM 701 C C . PRO A 1 86 ? -12.890 -6.759 4.513 1.00 85.06 86 PRO A C 1
ATOM 703 O O . PRO A 1 86 ? -12.784 -5.592 4.904 1.00 85.06 86 PRO A O 1
ATOM 706 N N . VAL A 1 87 ? -11.868 -7.447 4.002 1.00 86.94 87 VAL A N 1
ATOM 707 C CA . VAL A 1 87 ? -10.474 -7.019 3.974 1.00 86.94 87 VAL A CA 1
ATOM 708 C C . VAL A 1 87 ? -9.861 -7.279 2.603 1.00 86.94 87 VAL A C 1
ATOM 710 O O . VAL A 1 87 ? -10.089 -8.330 2.007 1.00 86.94 87 VAL A O 1
ATOM 713 N N . ILE A 1 88 ? -9.050 -6.340 2.122 1.00 88.69 88 ILE A N 1
ATOM 714 C CA . ILE A 1 88 ? -8.240 -6.499 0.910 1.00 88.69 88 ILE A CA 1
ATOM 715 C C . ILE A 1 88 ? -6.839 -5.935 1.129 1.00 88.69 88 ILE A C 1
ATOM 717 O O . ILE A 1 88 ? -6.663 -4.909 1.783 1.00 88.69 88 ILE A O 1
ATOM 721 N N . ALA A 1 89 ? -5.834 -6.572 0.542 1.00 88.50 89 ALA A N 1
ATOM 722 C CA . ALA A 1 89 ? -4.471 -6.060 0.509 1.00 88.50 89 ALA A CA 1
ATOM 723 C C . ALA A 1 89 ? -4.175 -5.386 -0.834 1.00 88.50 89 ALA A C 1
ATOM 725 O O . ALA A 1 89 ? -4.648 -5.808 -1.890 1.00 88.50 89 ALA A O 1
ATOM 726 N N . LYS A 1 90 ? -3.361 -4.337 -0.807 1.00 87.00 90 LYS A N 1
ATOM 727 C CA . LYS A 1 90 ? -2.940 -3.578 -1.979 1.00 87.00 90 LYS A CA 1
ATOM 728 C C . LYS A 1 90 ? -1.439 -3.361 -1.938 1.00 87.00 90 LYS A C 1
ATOM 730 O O . LYS A 1 90 ? -0.895 -2.893 -0.941 1.00 87.00 9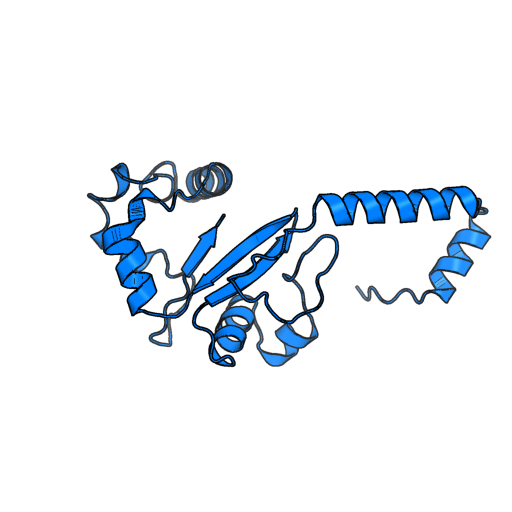0 LYS A O 1
ATOM 735 N N . SER A 1 91 ? -0.774 -3.636 -3.051 1.00 85.19 91 SER A N 1
ATOM 736 C CA . SER A 1 91 ? 0.629 -3.271 -3.214 1.00 85.19 91 SER A CA 1
ATOM 737 C C . SER A 1 91 ? 0.755 -1.769 -3.454 1.00 85.19 91 SER A C 1
ATOM 739 O O . SER A 1 91 ? 0.084 -1.194 -4.313 1.00 85.19 91 SER A O 1
ATOM 741 N N . MET A 1 92 ? 1.656 -1.140 -2.722 1.00 80.88 92 MET A N 1
ATOM 742 C CA . MET A 1 92 ? 2.029 0.260 -2.845 1.00 80.88 92 MET A CA 1
ATOM 743 C C . MET A 1 92 ? 3.431 0.382 -3.463 1.00 80.88 92 MET A C 1
ATOM 745 O O . MET A 1 92 ? 4.124 -0.627 -3.634 1.00 80.88 92 MET A O 1
ATOM 749 N N . PRO A 1 93 ? 3.850 1.591 -3.882 1.00 75.69 93 PRO A N 1
ATOM 750 C CA . PRO A 1 93 ? 5.192 1.820 -4.393 1.00 75.69 93 PRO A CA 1
ATOM 751 C C . PRO A 1 93 ? 6.240 1.368 -3.371 1.00 75.69 93 PRO A C 1
ATOM 753 O O . PRO A 1 93 ? 5.976 1.340 -2.171 1.00 75.69 93 PRO A O 1
ATOM 756 N N . MET A 1 94 ? 7.437 1.033 -3.852 1.00 70.62 94 MET A N 1
ATOM 757 C CA . MET A 1 94 ? 8.566 0.634 -2.998 1.00 70.62 94 MET A CA 1
ATOM 758 C C . MET A 1 94 ? 8.322 -0.618 -2.139 1.00 70.62 94 MET A C 1
ATOM 760 O O . MET A 1 94 ? 8.883 -0.746 -1.057 1.00 70.62 94 MET A O 1
ATOM 764 N N . GLY A 1 95 ? 7.496 -1.554 -2.610 1.00 70.25 95 GLY A N 1
ATOM 765 C CA . GLY A 1 95 ? 7.336 -2.850 -1.943 1.00 70.25 95 GLY A CA 1
ATOM 766 C C . GLY A 1 95 ? 6.417 -2.841 -0.724 1.00 70.25 95 GLY A C 1
ATOM 767 O O . GLY A 1 95 ? 6.267 -3.869 -0.073 1.00 70.25 95 GLY A O 1
ATOM 768 N N . GLN A 1 96 ? 5.776 -1.711 -0.431 1.00 76.50 96 GLN A N 1
ATOM 769 C CA . GLN A 1 96 ? 4.845 -1.599 0.685 1.00 76.50 96 GLN A CA 1
ATOM 770 C C . GLN A 1 96 ? 3.562 -2.397 0.416 1.00 76.50 96 GLN A C 1
ATOM 772 O O . GLN A 1 96 ? 3.067 -2.452 -0.717 1.00 76.50 96 GLN A O 1
ATOM 777 N N . LEU A 1 97 ? 2.998 -2.990 1.466 1.00 81.25 97 LEU A N 1
ATOM 778 C CA . LEU A 1 97 ? 1.693 -3.641 1.438 1.00 81.25 97 LEU A CA 1
ATOM 779 C C . LEU A 1 97 ? 0.753 -2.868 2.361 1.00 81.25 97 LEU A C 1
ATOM 781 O O . LEU A 1 97 ? 1.026 -2.709 3.543 1.00 81.25 97 LEU A O 1
ATOM 785 N N . MET A 1 98 ? -0.360 -2.384 1.820 1.00 82.81 98 MET A N 1
ATOM 786 C CA . MET A 1 98 ? -1.414 -1.771 2.623 1.00 82.81 98 MET A CA 1
ATOM 787 C C . MET A 1 98 ? -2.613 -2.691 2.703 1.00 82.81 98 MET A C 1
ATOM 789 O O . MET A 1 98 ? -3.058 -3.223 1.686 1.00 82.81 98 MET A O 1
ATOM 793 N N . VAL A 1 99 ? -3.163 -2.837 3.902 1.00 84.38 99 VAL A N 1
ATOM 794 C CA . VAL A 1 99 ? -4.387 -3.599 4.131 1.00 84.38 99 VAL A CA 1
ATOM 795 C C . VAL A 1 99 ? -5.527 -2.626 4.386 1.00 84.38 99 VAL A C 1
ATOM 797 O O . VAL A 1 99 ? -5.427 -1.722 5.213 1.00 84.38 99 VAL A O 1
ATOM 800 N N . PHE A 1 100 ? -6.607 -2.819 3.641 1.00 84.62 100 PHE A N 1
ATOM 801 C CA . PHE A 1 100 ? -7.835 -2.049 3.722 1.00 84.62 100 PHE A CA 1
ATOM 802 C C . PHE A 1 100 ? -8.896 -2.916 4.377 1.00 84.62 100 PHE A C 1
ATOM 804 O O . PHE A 1 100 ? -9.142 -4.037 3.933 1.00 84.62 100 PHE A O 1
ATOM 811 N N . LEU A 1 101 ? -9.537 -2.376 5.404 1.00 84.44 101 LEU A N 1
ATOM 812 C CA . LEU A 1 101 ? -10.604 -3.022 6.156 1.00 84.44 101 LEU A CA 1
ATOM 813 C C . LEU A 1 101 ? -11.834 -2.112 6.139 1.00 84.44 101 LEU A C 1
ATOM 815 O O . LEU A 1 101 ? -11.699 -0.908 6.363 1.00 84.44 101 LEU A O 1
ATOM 819 N N . HIS A 1 102 ? -13.016 -2.683 5.891 1.00 84.88 102 HIS A N 1
ATOM 820 C CA . HIS A 1 102 ? -14.283 -1.938 5.952 1.00 84.88 102 HIS A CA 1
ATOM 821 C C . HIS A 1 102 ? -15.309 -2.505 6.933 1.00 84.88 102 HIS A C 1
ATOM 823 O O . HIS A 1 102 ? -16.375 -1.914 7.077 1.00 84.88 102 HIS A O 1
ATOM 829 N N . ASP A 1 103 ? -15.016 -3.625 7.599 1.00 84.75 103 ASP A N 1
ATOM 830 C CA . ASP A 1 103 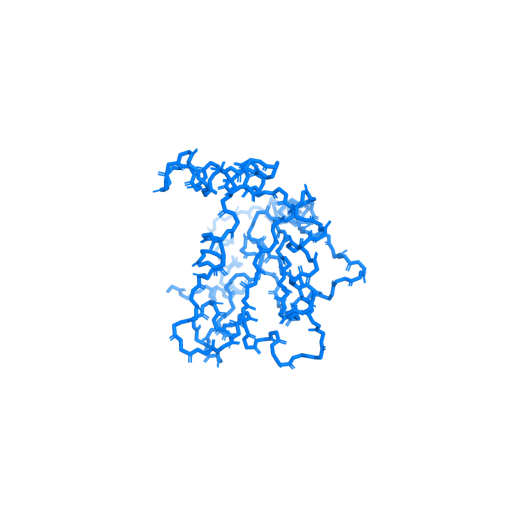? -15.923 -4.196 8.595 1.00 84.75 103 ASP A CA 1
ATOM 831 C C . ASP A 1 103 ? -15.857 -3.383 9.903 1.00 84.75 103 ASP A C 1
ATOM 833 O O . ASP A 1 103 ? -14.828 -3.424 10.591 1.00 84.75 103 ASP A O 1
ATOM 837 N N . PRO A 1 104 ? -16.934 -2.669 10.291 1.00 84.06 104 PRO A N 1
ATOM 838 C CA . PRO A 1 104 ? -16.941 -1.843 11.495 1.00 84.06 104 PRO A CA 1
ATOM 839 C C . PRO A 1 104 ? -16.699 -2.639 12.781 1.00 84.06 104 PRO A C 1
ATOM 841 O O . PRO A 1 104 ? -16.140 -2.095 13.732 1.00 84.06 104 PRO A O 1
ATOM 844 N N . ALA A 1 105 ? -17.104 -3.912 12.833 1.00 85.88 105 ALA A N 1
ATOM 845 C CA . ALA A 1 105 ? -16.901 -4.752 14.009 1.00 85.88 105 ALA A CA 1
ATOM 846 C C . ALA A 1 105 ? -15.419 -5.097 14.188 1.00 85.88 105 ALA A C 1
ATOM 848 O O . ALA A 1 105 ? -14.895 -5.013 15.297 1.00 85.88 105 ALA A O 1
ATOM 849 N N . VAL A 1 106 ? -14.724 -5.408 13.090 1.00 83.38 106 VAL A N 1
ATOM 850 C CA . VAL A 1 106 ? -13.277 -5.669 13.108 1.00 83.38 106 VAL A CA 1
ATOM 851 C C . VAL A 1 106 ? -12.505 -4.385 13.399 1.00 83.38 106 VAL A C 1
ATOM 853 O O . VAL A 1 106 ? -11.573 -4.403 14.194 1.00 83.38 106 VAL A O 1
ATOM 856 N N . VAL A 1 107 ? -12.919 -3.257 12.815 1.00 82.50 107 VAL A N 1
ATOM 857 C CA . VAL A 1 107 ? -12.351 -1.937 13.126 1.00 82.50 107 VAL A CA 1
ATOM 858 C C . VAL A 1 107 ? -12.446 -1.648 14.623 1.00 82.50 107 VAL A C 1
ATOM 860 O O . VAL A 1 107 ? -11.455 -1.271 15.248 1.00 82.50 107 VAL A O 1
ATOM 863 N N . LYS A 1 108 ? -13.629 -1.859 15.207 1.00 84.44 108 LYS A N 1
ATOM 864 C CA . LYS A 1 108 ? -13.864 -1.666 16.636 1.00 84.44 108 LYS A CA 1
ATOM 865 C C . LYS A 1 108 ? -12.968 -2.579 17.475 1.00 84.44 108 LYS A C 1
ATOM 867 O O . LYS A 1 108 ? -12.276 -2.085 18.356 1.00 84.44 108 LYS A O 1
ATOM 872 N N . PHE A 1 109 ? -12.923 -3.870 17.151 1.00 84.62 109 PHE A N 1
ATOM 873 C CA . PHE A 1 109 ? -12.056 -4.842 17.820 1.00 84.62 109 PHE A CA 1
ATOM 874 C C . PHE A 1 109 ? -10.576 -4.432 17.771 1.00 84.62 109 PHE A C 1
ATOM 876 O O . PHE A 1 109 ? -9.878 -4.470 18.780 1.00 84.62 109 PHE A O 1
ATOM 883 N N . VAL A 1 110 ? -10.095 -3.974 16.613 1.00 81.62 110 VAL A N 1
ATOM 884 C CA . VAL A 1 110 ? -8.714 -3.504 16.455 1.00 81.62 110 VAL A CA 1
ATOM 885 C C . VAL A 1 110 ? -8.419 -2.325 17.383 1.00 81.62 110 VAL A C 1
ATOM 887 O O . VAL A 1 110 ? -7.383 -2.323 18.044 1.00 81.62 110 VAL A O 1
ATOM 890 N N . PHE A 1 111 ? -9.319 -1.346 17.474 1.00 80.00 111 PHE A N 1
ATOM 891 C CA . PHE A 1 111 ? -9.118 -0.180 18.337 1.00 80.00 111 PHE A CA 1
ATOM 892 C C . PHE A 1 111 ? -9.299 -0.458 19.830 1.00 80.00 111 PHE A C 1
ATOM 894 O O . PHE A 1 111 ? -8.637 0.187 20.641 1.00 80.00 111 PHE A O 1
ATOM 901 N N . GLU A 1 112 ? -10.195 -1.367 20.205 1.00 84.06 112 GLU A N 1
ATOM 902 C CA . GLU A 1 112 ? -10.472 -1.667 21.612 1.00 84.06 112 GLU A CA 1
ATOM 903 C C . GLU A 1 112 ? -9.451 -2.654 22.188 1.00 84.06 112 GLU A C 1
ATOM 905 O O . GLU A 1 112 ? -8.880 -2.395 23.249 1.00 84.06 112 GLU A O 1
ATOM 910 N N . ASP A 1 113 ? -9.162 -3.738 21.466 1.00 84.81 113 ASP A N 1
ATOM 911 C CA . ASP A 1 113 ? -8.437 -4.886 22.015 1.00 84.81 113 ASP A CA 1
ATOM 912 C C . ASP A 1 113 ? -7.011 -5.028 21.487 1.00 84.81 113 ASP A C 1
ATOM 914 O O . ASP A 1 113 ? -6.162 -5.609 22.161 1.00 84.81 113 ASP A O 1
ATOM 918 N N . GLN A 1 114 ? -6.725 -4.547 20.275 1.00 83.56 114 GLN A N 1
ATOM 919 C CA . GLN A 1 114 ? -5.449 -4.812 19.593 1.00 83.56 114 GLN A CA 1
ATOM 920 C C . GLN A 1 114 ? -4.666 -3.544 19.253 1.00 83.56 114 GLN A C 1
ATOM 922 O O . GLN A 1 114 ? -3.655 -3.622 18.564 1.00 83.56 114 GLN A O 1
ATOM 927 N N . PHE A 1 115 ? -5.086 -2.381 19.754 1.00 81.06 115 PHE A N 1
ATOM 928 C CA . PHE A 1 115 ? -4.527 -1.090 19.352 1.00 81.06 115 PHE A CA 1
ATOM 929 C C . PHE A 1 115 ? -3.009 -1.000 19.551 1.00 81.06 115 PHE A C 1
ATOM 931 O O . PHE A 1 115 ? -2.318 -0.399 18.739 1.00 81.06 115 PHE A O 1
ATOM 938 N N . GLU A 1 116 ? -2.483 -1.645 20.595 1.00 81.50 116 GLU A N 1
ATOM 939 C CA . GLU A 1 116 ? -1.044 -1.683 20.891 1.00 81.50 116 GLU A CA 1
ATOM 940 C C . GLU A 1 116 ? -0.211 -2.451 19.860 1.00 81.50 116 GLU A C 1
ATOM 942 O O . GLU A 1 116 ? 0.993 -2.242 19.790 1.00 81.50 116 GLU A O 1
ATOM 947 N N . LEU A 1 117 ? -0.835 -3.307 19.047 1.00 79.81 117 LEU A N 1
ATOM 948 C CA . LEU A 1 117 ? -0.154 -4.063 17.995 1.00 79.81 117 LEU A CA 1
ATOM 949 C C . LEU A 1 117 ? -0.014 -3.276 16.687 1.00 79.81 117 LEU A C 1
ATOM 951 O O . LEU A 1 117 ? 0.714 -3.706 15.795 1.00 79.81 117 LEU A O 1
ATOM 955 N N . PHE A 1 118 ? -0.709 -2.144 16.554 1.00 75.19 118 PHE A N 1
ATOM 956 C CA . PHE A 1 118 ? -0.731 -1.338 15.336 1.00 75.19 118 PHE A CA 1
ATOM 957 C C . PHE A 1 118 ? 0.081 -0.057 15.516 1.00 75.19 118 PHE A C 1
ATOM 959 O O . PHE A 1 118 ? -0.462 1.046 15.606 1.00 75.19 118 PHE A O 1
ATOM 966 N N . GLU A 1 119 ? 1.404 -0.209 15.558 1.00 79.12 119 GLU A N 1
ATOM 967 C CA . GLU A 1 119 ? 2.314 0.931 15.458 1.00 79.12 119 GLU A CA 1
ATOM 968 C C . GLU A 1 119 ? 2.206 1.570 14.068 1.00 79.12 119 GLU A C 1
ATOM 970 O O . GLU A 1 119 ? 2.128 0.889 13.046 1.00 79.12 119 GLU A O 1
ATOM 975 N N . LYS A 1 120 ? 2.253 2.901 14.004 1.00 71.44 120 LYS A N 1
ATOM 976 C CA . LYS A 1 120 ? 2.257 3.642 12.733 1.00 71.44 120 LYS A CA 1
ATOM 977 C C . LYS A 1 120 ? 3.533 3.385 11.926 1.00 71.44 120 LYS A C 1
ATOM 979 O O . LYS A 1 120 ? 3.555 3.602 10.715 1.00 71.44 120 LYS A O 1
ATOM 984 N N . GLY A 1 121 ? 4.597 2.946 12.600 1.00 75.31 121 GLY A N 1
ATOM 985 C CA . GLY A 1 121 ? 5.926 2.759 12.033 1.00 75.31 121 GLY A CA 1
ATOM 986 C C . GLY A 1 121 ? 6.697 4.075 11.891 1.00 75.31 121 GLY A C 1
ATOM 987 O O . GLY A 1 121 ? 6.123 5.165 11.844 1.00 75.31 121 GLY A O 1
ATOM 988 N N . ALA A 1 122 ? 8.027 3.978 11.815 1.00 79.06 122 ALA A N 1
ATOM 989 C CA . ALA A 1 122 ? 8.923 5.138 11.825 1.00 79.06 122 ALA A CA 1
ATOM 990 C C . ALA A 1 122 ? 8.633 6.138 10.692 1.00 79.06 122 ALA A C 1
ATOM 992 O O . ALA A 1 122 ? 8.590 7.339 10.933 1.00 79.06 122 ALA A O 1
ATOM 993 N N . THR A 1 123 ? 8.365 5.648 9.479 1.00 74.00 123 THR A N 1
ATOM 994 C CA . THR A 1 123 ? 8.125 6.501 8.305 1.00 74.00 123 THR A CA 1
ATOM 995 C C . THR A 1 123 ? 6.852 7.333 8.432 1.00 74.00 123 THR A C 1
ATOM 997 O O . THR A 1 123 ? 6.873 8.534 8.182 1.00 74.00 123 THR A O 1
ATOM 1000 N N . ILE A 1 124 ? 5.730 6.729 8.837 1.00 74.50 124 ILE A N 1
ATOM 1001 C CA . ILE A 1 124 ? 4.483 7.484 9.028 1.00 74.50 124 ILE A CA 1
ATOM 1002 C C . ILE A 1 124 ? 4.626 8.439 10.212 1.00 74.50 124 ILE A C 1
ATOM 1004 O O . ILE A 1 124 ? 4.109 9.554 10.157 1.00 74.50 124 ILE A O 1
ATOM 1008 N N . ARG A 1 125 ? 5.352 8.037 11.260 1.00 79.12 125 ARG A N 1
ATOM 1009 C CA . ARG A 1 125 ? 5.648 8.885 12.417 1.00 79.12 125 ARG A CA 1
ATOM 1010 C C . ARG A 1 125 ? 6.424 10.143 12.030 1.00 79.12 125 ARG A C 1
ATOM 1012 O O . ARG A 1 125 ? 6.055 11.226 12.461 1.00 79.12 125 ARG A O 1
ATOM 1019 N N . GLU A 1 126 ? 7.445 10.002 11.192 1.00 82.31 126 GLU A N 1
ATOM 1020 C CA . GLU A 1 126 ? 8.236 11.114 10.657 1.00 82.31 126 GLU A CA 1
ATOM 1021 C C . GLU A 1 126 ? 7.367 12.042 9.800 1.00 82.31 126 GLU A C 1
ATOM 1023 O O . GLU A 1 126 ? 7.241 13.221 10.110 1.00 82.31 126 GLU A O 1
ATOM 1028 N N . ILE A 1 127 ? 6.645 11.495 8.815 1.00 75.31 127 ILE A N 1
ATOM 1029 C CA . ILE A 1 127 ? 5.769 12.286 7.933 1.00 75.31 127 ILE A CA 1
ATOM 1030 C C . ILE A 1 127 ? 4.696 13.039 8.735 1.00 75.31 127 ILE A C 1
ATOM 1032 O O . ILE A 1 127 ? 4.435 14.218 8.497 1.00 75.31 127 ILE A O 1
ATOM 1036 N N . THR A 1 128 ? 4.042 12.371 9.687 1.00 76.88 128 THR A N 1
ATOM 1037 C CA . THR A 1 128 ? 3.019 13.011 10.529 1.00 76.88 128 THR A CA 1
ATOM 1038 C C . THR A 1 128 ? 3.624 14.002 11.516 1.00 76.88 128 THR A C 1
ATOM 1040 O O . THR A 1 128 ? 3.000 15.028 11.779 1.00 76.88 128 THR A O 1
ATOM 1043 N N . GLY A 1 129 ? 4.834 13.736 12.008 1.00 83.19 129 GLY A N 1
ATOM 1044 C CA . GLY A 1 129 ? 5.626 14.643 12.831 1.00 83.19 129 GLY A CA 1
ATOM 1045 C C . GLY A 1 129 ? 5.987 15.933 12.100 1.00 83.19 129 GLY A C 1
ATOM 1046 O O . GLY A 1 129 ? 5.849 17.014 12.668 1.00 83.19 129 GLY A O 1
ATOM 1047 N N . ASP A 1 130 ? 6.360 15.832 10.827 1.00 83.69 130 ASP A N 1
ATOM 1048 C CA . ASP A 1 130 ? 6.710 16.979 9.990 1.00 83.69 130 ASP A CA 1
ATOM 1049 C C . ASP A 1 130 ? 5.490 17.841 9.647 1.00 83.69 130 ASP A C 1
ATOM 1051 O O . ASP A 1 130 ? 5.570 19.069 9.644 1.00 83.69 130 ASP A O 1
ATOM 1055 N N . ILE A 1 131 ? 4.342 17.212 9.374 1.00 81.94 131 ILE A N 1
ATOM 1056 C CA . ILE A 1 131 ? 3.125 17.922 8.948 1.00 81.94 131 ILE A CA 1
ATOM 1057 C C . ILE A 1 131 ? 2.352 18.494 10.142 1.00 81.94 131 ILE A C 1
ATOM 1059 O O . ILE A 1 131 ? 1.876 19.628 10.092 1.00 81.94 131 ILE A O 1
ATOM 1063 N N . PHE A 1 132 ? 2.187 17.706 11.206 1.00 81.19 132 PHE A N 1
ATOM 1064 C CA . PHE A 1 132 ? 1.301 18.023 12.333 1.00 81.19 132 PHE A CA 1
ATOM 1065 C C . PHE A 1 132 ? 2.049 18.261 13.651 1.00 81.19 132 PHE A C 1
ATOM 1067 O O . PHE A 1 132 ? 1.419 18.514 14.681 1.00 81.19 132 PHE A O 1
ATOM 1074 N N . GLY A 1 133 ? 3.380 18.183 13.638 1.00 86.00 133 GLY A N 1
ATOM 1075 C CA . GLY A 1 133 ? 4.206 18.195 14.838 1.00 86.00 133 GLY A CA 1
ATOM 1076 C C . GLY A 1 133 ? 4.276 16.825 15.521 1.00 86.00 133 GLY A C 1
ATOM 1077 O O . GLY A 1 133 ? 3.497 15.910 15.253 1.00 86.00 133 GLY A O 1
ATOM 1078 N N . HIS A 1 134 ? 5.178 16.705 16.495 1.00 83.25 134 HIS A N 1
ATOM 1079 C CA . HIS A 1 134 ? 5.438 15.478 17.265 1.00 83.25 134 HIS A CA 1
ATOM 1080 C C . HIS A 1 134 ? 4.350 15.162 18.319 1.00 83.25 134 HIS A C 1
ATOM 1082 O O . HIS A 1 134 ? 4.629 14.609 19.379 1.00 83.25 134 HIS A O 1
ATOM 1088 N N . GLY A 1 135 ? 3.107 15.579 18.063 1.00 78.88 135 GLY A N 1
ATOM 1089 C CA . GLY A 1 135 ? 1.969 15.417 18.965 1.00 78.88 135 GLY A CA 1
ATOM 1090 C C . GLY A 1 135 ? 1.269 14.064 18.818 1.00 78.88 135 GLY A C 1
ATOM 1091 O O . GLY A 1 135 ? 1.859 13.060 18.420 1.00 78.88 135 GLY A O 1
ATOM 1092 N N . ILE A 1 136 ? -0.039 14.046 19.094 1.00 76.62 136 ILE A N 1
ATOM 1093 C CA . ILE A 1 136 ? -0.882 12.836 19.055 1.00 76.62 136 ILE A CA 1
ATOM 1094 C C . ILE A 1 136 ? -0.902 12.129 17.689 1.00 76.62 136 ILE A C 1
ATOM 1096 O O . ILE A 1 136 ? -1.210 10.944 17.606 1.00 76.62 136 ILE A O 1
ATOM 1100 N N . PHE A 1 137 ? -0.576 12.828 16.599 1.00 71.12 137 PHE A N 1
ATOM 1101 C CA . PHE A 1 137 ? -0.537 12.230 15.263 1.00 71.12 137 PHE A CA 1
ATOM 1102 C C . PHE A 1 137 ? 0.750 11.448 14.999 1.00 71.12 137 PHE A C 1
ATOM 1104 O O . PHE A 1 137 ? 0.687 10.456 14.276 1.00 71.12 137 PHE A O 1
ATOM 1111 N N . ALA A 1 138 ? 1.847 11.823 15.658 1.00 76.44 138 ALA A N 1
ATOM 1112 C CA . ALA A 1 138 ? 3.172 11.212 15.547 1.00 76.44 138 ALA A CA 1
ATOM 1113 C C . ALA A 1 138 ? 3.534 10.338 16.765 1.00 76.44 138 ALA A C 1
ATOM 1115 O O . ALA A 1 138 ? 4.697 10.011 16.982 1.00 76.44 138 ALA A O 1
ATOM 1116 N N . SER A 1 139 ? 2.552 9.990 17.596 1.00 78.31 139 SER A N 1
ATOM 1117 C CA . SER A 1 139 ? 2.745 9.128 18.763 1.00 78.31 139 SER A CA 1
ATOM 1118 C C . SER A 1 139 ? 2.146 7.744 18.504 1.00 78.31 139 SER A C 1
ATOM 1120 O O . SER A 1 139 ? 1.142 7.614 17.800 1.00 78.31 139 SER A O 1
ATOM 1122 N N . ASP A 1 140 ? 2.758 6.723 19.099 1.00 74.25 140 ASP A N 1
ATOM 1123 C CA . ASP A 1 140 ? 2.287 5.337 19.079 1.00 74.25 140 ASP A CA 1
ATOM 1124 C C . ASP A 1 140 ? 1.632 4.954 20.421 1.00 74.25 140 ASP A C 1
ATOM 1126 O O . ASP A 1 140 ? 1.763 5.678 21.423 1.00 74.25 140 ASP A O 1
ATOM 1130 N N . PRO A 1 141 ? 0.871 3.846 20.471 1.00 71.06 141 PRO A N 1
ATOM 1131 C CA . PRO A 1 141 ? 0.428 3.275 21.739 1.00 71.06 141 PRO A CA 1
ATOM 1132 C C . PRO A 1 141 ? 1.622 3.009 22.686 1.00 71.06 141 PRO A C 1
ATOM 1134 O O . PRO A 1 141 ? 2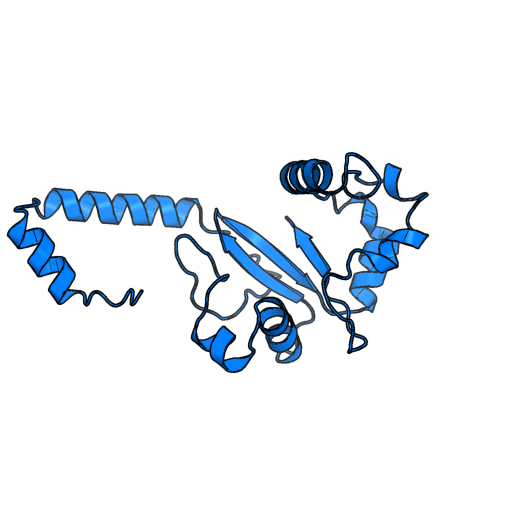.722 2.733 22.214 1.00 71.06 141 PRO A O 1
ATOM 1137 N N . PRO A 1 142 ? 1.447 3.076 24.023 1.00 65.31 142 PRO A N 1
ATOM 1138 C CA . PRO A 1 142 ? 0.227 3.406 24.763 1.00 65.31 142 PRO A CA 1
ATOM 1139 C C . PRO A 1 142 ? 0.006 4.917 24.958 1.00 65.31 142 PRO A C 1
ATOM 1141 O O . PRO A 1 142 ? -1.030 5.302 25.499 1.00 65.31 142 PRO A O 1
ATOM 1144 N N . GLY A 1 143 ? 0.924 5.784 24.508 1.00 63.59 143 GLY A N 1
ATOM 1145 C CA . GLY A 1 143 ? 0.843 7.243 24.697 1.00 63.59 143 GLY A CA 1
ATOM 1146 C C . GLY A 1 143 ? -0.443 7.871 24.141 1.00 63.59 143 GLY A C 1
ATOM 1147 O O . GLY A 1 143 ? -0.924 8.876 24.660 1.00 63.59 143 GLY A O 1
ATOM 1148 N N . LEU A 1 144 ? -1.054 7.221 23.145 1.00 64.56 144 LEU A N 1
ATOM 1149 C CA . LEU A 1 144 ? -2.342 7.604 22.563 1.00 64.56 144 LEU A CA 1
ATOM 1150 C C . LEU A 1 144 ? -3.578 7.218 23.380 1.00 64.56 144 LEU A C 1
ATOM 1152 O O . LEU A 1 144 ? -4.630 7.816 23.153 1.00 64.56 144 LEU A O 1
ATOM 1156 N N . LYS A 1 145 ? -3.500 6.244 24.301 1.00 60.59 145 LYS A N 1
ATOM 1157 C CA . LYS A 1 145 ? -4.689 5.700 24.991 1.00 60.59 145 LYS A CA 1
ATOM 1158 C C . LYS A 1 145 ? -5.468 6.770 25.758 1.00 60.59 145 LYS A C 1
ATOM 1160 O O . LYS A 1 145 ? -6.693 6.732 25.805 1.00 60.59 145 LYS A O 1
ATOM 1165 N N . ASN A 1 146 ? -4.769 7.789 26.252 1.00 57.72 146 ASN A N 1
ATOM 1166 C CA . ASN A 1 146 ? -5.370 8.913 26.970 1.00 57.72 146 ASN A CA 1
ATOM 1167 C C . ASN A 1 146 ? -5.967 9.996 26.045 1.00 57.72 146 ASN A C 1
ATOM 1169 O O . ASN A 1 146 ? -6.681 10.877 26.516 1.00 57.72 146 ASN A O 1
ATOM 1173 N N . CYS A 1 147 ? -5.709 9.930 24.735 1.00 53.69 147 CYS A N 1
ATOM 1174 C CA . CYS A 1 147 ? -6.184 10.882 23.723 1.00 53.69 147 CYS A CA 1
ATOM 1175 C C . CYS A 1 147 ? -7.199 10.259 22.741 1.00 53.69 147 CYS A C 1
ATOM 1177 O O . CYS A 1 147 ? -7.613 10.923 21.788 1.00 53.69 147 CYS A O 1
ATOM 1179 N N . LEU A 1 148 ? -7.612 9.001 22.968 1.00 50.41 148 LEU A N 1
ATOM 1180 C CA . LEU A 1 148 ? -8.396 8.175 22.034 1.00 50.41 148 LEU A CA 1
ATOM 1181 C C . LEU A 1 148 ? -9.727 8.815 21.595 1.00 50.41 148 LEU A C 1
ATOM 1183 O O . LEU A 1 148 ? -10.153 8.634 20.456 1.00 50.41 148 LEU A O 1
ATOM 1187 N N . TRP A 1 149 ? -10.351 9.628 22.453 1.00 41.53 149 TRP A N 1
ATOM 1188 C CA . TRP A 1 149 ? -11.600 10.338 22.144 1.00 41.53 149 TRP A CA 1
ATOM 1189 C C . TRP A 1 149 ? -11.472 11.325 20.970 1.00 41.53 149 TRP A C 1
ATOM 1191 O O . TRP A 1 149 ? -12.466 11.612 20.309 1.00 41.53 149 TRP A O 1
ATOM 1201 N N . PHE A 1 150 ? -10.259 11.805 20.669 1.00 32.03 150 PHE A N 1
ATOM 1202 C CA . PHE A 1 150 ? -9.984 12.723 19.555 1.00 32.03 150 PHE A CA 1
ATOM 1203 C C . PHE A 1 150 ? -9.714 11.998 18.220 1.00 32.03 150 PHE A C 1
ATOM 1205 O O . PHE A 1 150 ? -9.804 12.600 17.152 1.00 32.03 150 PHE A O 1
ATOM 1212 N N . ILE A 1 151 ? -9.393 10.698 18.252 1.00 42.53 151 ILE A N 1
ATOM 1213 C CA . ILE A 1 151 ? -8.878 9.937 17.094 1.00 42.53 151 ILE A CA 1
ATOM 1214 C C . ILE A 1 151 ? -9.985 9.314 16.248 1.00 42.53 151 ILE A C 1
ATOM 1216 O O . ILE A 1 151 ? -9.782 9.122 15.046 1.00 42.53 151 ILE A O 1
ATOM 1220 N N . HIS A 1 152 ? -11.191 9.165 16.809 1.00 35.22 152 HIS A N 1
ATOM 1221 C CA . HIS A 1 152 ? -12.405 8.958 16.013 1.00 35.22 152 HIS A CA 1
ATOM 1222 C C . HIS A 1 152 ? -12.545 9.987 14.875 1.00 35.22 152 HIS A C 1
ATOM 1224 O O . HIS A 1 152 ? -13.233 9.707 13.903 1.00 35.22 152 HIS A O 1
ATOM 1230 N N . PHE A 1 153 ? -11.876 11.146 14.968 1.00 29.03 153 PHE A N 1
ATOM 1231 C CA . PHE A 1 153 ? -11.966 12.231 13.998 1.00 29.03 153 PHE A CA 1
ATOM 1232 C C . PHE A 1 153 ? -10.872 12.247 12.912 1.00 29.03 153 PHE A C 1
ATOM 1234 O O . PHE A 1 153 ? -11.047 12.938 11.914 1.00 29.03 153 PHE A O 1
ATOM 1241 N N . VAL A 1 154 ? -9.742 11.535 13.071 1.00 34.69 154 VAL A N 1
ATOM 1242 C CA . VAL A 1 154 ? -8.556 11.731 12.193 1.00 34.69 154 VAL A CA 1
ATOM 1243 C C . VAL A 1 154 ? -8.051 10.469 11.486 1.00 34.69 154 VAL A C 1
ATOM 1245 O O . VAL A 1 154 ? -7.327 10.574 10.501 1.00 34.69 154 VAL A O 1
ATOM 1248 N N . VAL A 1 155 ? -8.585 9.285 11.803 1.00 40.75 155 VAL A N 1
ATOM 1249 C CA . VAL A 1 155 ? -8.648 8.179 10.812 1.00 40.75 155 VAL A CA 1
ATOM 1250 C C . VAL A 1 155 ? -9.874 8.377 9.895 1.00 40.75 155 VAL A C 1
ATOM 1252 O O . VAL A 1 155 ? -10.562 7.447 9.493 1.00 40.75 155 VAL A O 1
ATOM 1255 N N . ILE A 1 156 ? -10.167 9.645 9.595 1.00 38.41 156 ILE A N 1
ATOM 1256 C CA . ILE A 1 156 ? -11.129 10.130 8.613 1.00 38.41 156 ILE A CA 1
ATOM 1257 C C . ILE A 1 156 ? -10.311 10.963 7.630 1.00 38.41 156 ILE A C 1
ATOM 1259 O O . ILE A 1 156 ? -10.256 12.188 7.716 1.00 38.41 156 ILE A O 1
ATOM 1263 N N . VAL A 1 157 ? -9.650 10.317 6.675 1.00 32.03 157 VAL A N 1
ATOM 1264 C CA . VAL A 1 157 ? -9.279 11.031 5.451 1.00 32.03 157 VAL A CA 1
ATOM 1265 C C . VAL A 1 157 ? -10.369 10.720 4.435 1.00 32.03 157 VAL A C 1
ATOM 1267 O O . VAL A 1 157 ? -10.311 9.732 3.718 1.00 32.03 157 VAL A O 1
ATOM 1270 N N . GLN A 1 158 ? -11.372 11.607 4.463 1.00 31.45 158 GLN A N 1
ATOM 1271 C CA . GLN A 1 158 ? -12.535 11.744 3.580 1.00 31.45 158 GLN A CA 1
ATOM 1272 C C . GLN A 1 158 ? -13.668 10.712 3.687 1.00 31.45 158 GLN A C 1
ATOM 1274 O O . GLN A 1 158 ? -13.858 9.862 2.829 1.00 31.45 158 GLN A O 1
ATOM 1279 N N . SER A 1 159 ? -14.594 10.974 4.611 1.00 29.28 159 SER A N 1
ATOM 1280 C CA . SER A 1 159 ? -16.012 10.842 4.269 1.00 29.28 159 SER A CA 1
ATOM 1281 C C . SER A 1 159 ? -16.808 11.986 4.882 1.00 29.28 159 SER A C 1
ATOM 1283 O O . SER A 1 159 ? -17.281 11.914 6.011 1.00 29.28 159 SER A O 1
ATOM 1285 N N . VAL A 1 160 ? -16.927 13.090 4.142 1.00 29.77 160 VAL A N 1
ATOM 1286 C CA . VAL A 1 160 ? -17.823 14.186 4.541 1.00 29.77 160 VAL A CA 1
ATOM 1287 C C . VAL A 1 160 ? -19.272 13.882 4.141 1.00 29.77 160 VAL A C 1
ATOM 1289 O O . VAL A 1 160 ? -20.163 14.575 4.615 1.00 29.77 160 VAL A O 1
ATOM 1292 N N . HIS A 1 161 ? -19.569 12.833 3.354 1.00 31.14 161 HIS A N 1
ATOM 1293 C CA . HIS A 1 161 ? -20.942 12.603 2.865 1.00 31.14 161 HIS A CA 1
ATOM 1294 C C . HIS A 1 161 ? -21.559 11.206 3.046 1.00 31.14 161 HIS A C 1
ATOM 1296 O O . HIS A 1 161 ? -22.768 11.107 2.864 1.00 31.14 161 HIS A O 1
ATOM 1302 N N . TYR A 1 162 ? -20.845 10.153 3.467 1.00 33.44 162 TYR A N 1
ATOM 1303 C CA . TYR A 1 162 ? -21.479 8.835 3.672 1.00 33.44 162 TYR A CA 1
ATOM 1304 C C . TYR A 1 162 ? -20.893 8.073 4.873 1.00 33.44 162 TYR A C 1
ATOM 1306 O O . TYR A 1 162 ? -19.686 8.049 5.076 1.00 33.44 162 TYR A O 1
ATOM 1314 N N . TYR A 1 163 ? -21.753 7.453 5.684 1.00 34.34 163 TYR A N 1
ATOM 1315 C CA . TYR A 1 163 ? -21.466 6.803 6.977 1.00 34.34 163 TYR A CA 1
ATOM 1316 C C . TYR A 1 163 ? -20.552 5.551 6.931 1.00 34.34 163 TYR A C 1
ATOM 1318 O O . TYR A 1 163 ? -20.853 4.559 7.593 1.00 34.34 163 TYR A O 1
ATOM 1326 N N . HIS A 1 164 ? -19.469 5.520 6.152 1.00 38.75 164 HIS A N 1
ATOM 1327 C CA . HIS A 1 164 ? -18.555 4.371 6.078 1.00 38.75 164 HIS A CA 1
ATOM 1328 C C . HIS A 1 164 ? -17.110 4.789 6.385 1.00 38.75 164 HIS A C 1
ATOM 1330 O O . HIS A 1 164 ? -16.654 5.855 5.969 1.00 38.75 164 HIS A O 1
ATOM 1336 N N . PHE A 1 165 ? -16.414 3.945 7.150 1.00 41.34 165 PHE A N 1
ATOM 1337 C CA . PHE A 1 165 ? -15.055 4.170 7.642 1.00 41.34 165 PHE A CA 1
ATOM 1338 C C . PHE A 1 165 ? -14.065 3.358 6.801 1.00 41.34 165 PHE A C 1
ATOM 1340 O O . PHE A 1 165 ? -14.268 2.162 6.601 1.00 41.34 165 PHE A O 1
ATOM 1347 N N . LEU A 1 166 ? -12.994 3.996 6.326 1.00 39.94 166 LEU A N 1
ATOM 1348 C CA . LEU A 1 166 ? -11.880 3.327 5.656 1.00 39.94 166 LEU A CA 1
ATOM 1349 C C . LEU A 1 166 ? -10.635 3.480 6.525 1.00 39.94 166 LEU A C 1
ATOM 1351 O O . LEU A 1 166 ? -10.184 4.597 6.774 1.00 39.94 166 LEU A O 1
ATOM 1355 N N . ILE A 1 167 ? -10.082 2.359 6.982 1.00 51.78 167 ILE A N 1
ATOM 1356 C CA . ILE A 1 167 ? -8.863 2.355 7.792 1.00 51.78 167 ILE A CA 1
ATOM 1357 C C . ILE A 1 167 ? -7.698 1.871 6.951 1.00 51.78 167 ILE A C 1
ATOM 1359 O O . ILE A 1 167 ? -7.768 0.817 6.317 1.00 51.78 167 ILE A O 1
ATOM 1363 N N . PHE A 1 168 ? -6.625 2.656 6.975 1.00 42.25 168 PHE A N 1
ATOM 1364 C CA . PHE A 1 168 ? -5.339 2.292 6.405 1.00 42.25 168 PHE A CA 1
ATOM 1365 C C . PHE A 1 168 ? -4.483 1.694 7.512 1.00 42.25 168 PHE A C 1
ATOM 1367 O O . PHE A 1 168 ? -4.099 2.399 8.446 1.00 42.25 168 PHE A O 1
ATOM 1374 N N . ILE A 1 169 ? -4.198 0.399 7.406 1.00 41.34 169 ILE A N 1
ATOM 1375 C CA . ILE A 1 169 ? -3.222 -0.265 8.263 1.00 41.34 169 ILE A CA 1
ATOM 1376 C C . ILE A 1 169 ? -1.946 -0.455 7.442 1.00 41.34 169 ILE A C 1
ATOM 1378 O O . ILE A 1 169 ? -1.968 -1.099 6.386 1.00 41.34 169 ILE A O 1
ATOM 1382 N N . PHE A 1 170 ? -0.854 0.150 7.910 1.00 33.75 170 PHE A N 1
ATOM 1383 C CA . PHE A 1 170 ? 0.480 -0.004 7.336 1.00 33.75 170 PHE A CA 1
ATOM 1384 C C . PHE A 1 170 ? 1.179 -1.175 8.036 1.00 33.75 170 PHE A C 1
ATOM 1386 O O . PHE A 1 170 ? 1.188 -1.219 9.265 1.00 33.75 170 PHE A O 1
ATOM 1393 N N . PHE A 1 171 ? 1.727 -2.109 7.256 1.00 32.66 171 PHE A N 1
ATOM 1394 C CA . PHE A 1 171 ? 2.561 -3.220 7.724 1.00 32.66 171 PHE A CA 1
ATOM 1395 C C . PHE A 1 171 ? 3.957 -3.119 7.108 1.00 32.66 171 PHE A C 1
ATOM 1397 O O . PHE A 1 171 ? 4.051 -2.664 5.941 1.00 32.66 171 PHE A O 1
#

Organism: Reticulomyxa filosa (NCBI:txid46433)

Sequence (171 aa):
MDWNITTKQALELLDKWKVPLTATTLTVAGLCCVYISIRPLKHDNIPMMDMPMHPLYGQTKNRVLNEKYGEFHEVNYRFLLSRPEPVIAKSMPMGQLMVFLHDPAVVKFVFEDQFELFEKGATIREITGDIFGHGIFASDPPGLKNCLWFIHFVVIVQSVHYYHFLIFIFF